Protein AF-A0AAN5I2U4-F1 (afdb_monomer)

Secondary structure (DSSP, 8-state):
-HHHHHHHHH-TT-TT-EESSSS-EE-HHHHHHTTTT--S---HHHHHHHHHHHHHHHIIIIIHHHHHH---HHHHHHHHHHHHT-HHHHTT-HHHHHHHHHHHHHHHHHHHH-

Radius of gyration: 18.44 Å; Cα contacts (8 Å, |Δi|>4): 74; chains: 1; bounding box: 43×21×56 Å

Mean predicted aligned error: 6.18 Å

InterPro domains:
  IPR000536 Nuclear hormone receptor, ligand-binding domain [PF00104] (28-113)

Solvent-accessible surface area (backbone atoms only — not comparable to full-atom values): 6637 Å² total; per-residue (Å²): 108,70,43,35,50,49,20,39,72,78,31,70,92,37,83,66,42,36,39,81,48,100,89,40,75,41,30,79,69,56,53,71,54,66,60,68,83,54,91,64,96,63,68,60,66,60,53,46,51,53,49,50,55,52,48,54,52,50,40,65,68,46,25,56,52,41,67,72,66,58,65,52,76,65,55,47,50,46,54,52,50,48,62,72,44,41,67,84,75,23,76,83,38,72,69,57,32,53,52,30,52,52,54,42,50,52,53,54,52,57,64,72,75,108

Structure (mmCIF, N/CA/C/O backbone):
data_AF-A0AAN5I2U4-F1
#
_entry.id   AF-A0AAN5I2U4-F1
#
loop_
_atom_site.group_PDB
_atom_site.id
_atom_site.type_symbol
_atom_site.label_atom_id
_atom_site.label_alt_id
_atom_site.label_comp_id
_atom_site.label_asym_id
_atom_site.label_entity_id
_atom_site.label_seq_id
_atom_site.pdbx_PDB_ins_code
_atom_site.Cartn_x
_atom_site.Cartn_y
_atom_site.Cartn_z
_atom_site.occupancy
_atom_site.B_iso_or_equiv
_atom_site.auth_seq_id
_atom_site.auth_comp_id
_atom_site.auth_asym_id
_atom_site.auth_atom_id
_atom_site.pdbx_PDB_model_num
ATOM 1 N N . MET A 1 1 ? 1.885 1.399 0.639 1.00 80.12 1 MET A N 1
ATOM 2 C CA . MET A 1 1 ? 1.478 1.133 -0.757 1.00 80.12 1 MET A CA 1
ATOM 3 C C . MET A 1 1 ? 0.929 -0.281 -0.875 1.00 80.12 1 MET A C 1
ATOM 5 O O . MET A 1 1 ? -0.266 -0.402 -1.086 1.00 80.12 1 MET A O 1
ATOM 9 N N . GLU A 1 2 ? 1.729 -1.321 -0.611 1.00 90.31 2 GLU A N 1
ATOM 10 C CA . GLU A 1 2 ? 1.266 -2.727 -0.586 1.00 90.31 2 GLU A CA 1
ATOM 11 C C . GLU A 1 2 ? 0.074 -2.977 0.347 1.00 90.31 2 GLU A C 1
ATOM 13 O O . GLU A 1 2 ? -0.924 -3.555 -0.078 1.00 90.31 2 GLU A O 1
ATOM 18 N N . SER A 1 3 ? 0.110 -2.447 1.570 1.00 89.62 3 SER A N 1
ATOM 19 C CA . SER A 1 3 ? -1.005 -2.605 2.504 1.00 89.62 3 SER A CA 1
ATOM 20 C C . SER A 1 3 ? -2.317 -2.029 1.973 1.00 89.62 3 SER A C 1
ATOM 22 O O . SER A 1 3 ? -3.375 -2.618 2.179 1.00 89.62 3 SER A O 1
ATOM 24 N N . ALA A 1 4 ? -2.262 -0.904 1.256 1.00 89.25 4 ALA A N 1
ATOM 25 C CA . ALA A 1 4 ? -3.433 -0.282 0.644 1.00 89.25 4 ALA A CA 1
ATOM 26 C C . ALA A 1 4 ? -3.948 -1.099 -0.550 1.00 89.25 4 ALA A C 1
ATOM 28 O O . ALA A 1 4 ? -5.155 -1.295 -0.644 1.00 89.25 4 ALA A O 1
ATOM 29 N N . TYR A 1 5 ? -3.051 -1.629 -1.392 1.00 92.31 5 TYR A N 1
ATOM 30 C CA . TYR A 1 5 ? -3.402 -2.534 -2.494 1.00 92.31 5 TYR A CA 1
ATOM 31 C C . TYR A 1 5 ? -4.133 -3.781 -1.982 1.00 92.31 5 TYR A C 1
ATOM 33 O O . TYR A 1 5 ? -5.237 -4.089 -2.420 1.00 92.31 5 TYR A O 1
ATOM 41 N N . ARG A 1 6 ? -3.582 -4.449 -0.963 1.00 92.81 6 ARG A N 1
ATOM 42 C CA . ARG A 1 6 ? -4.230 -5.616 -0.348 1.00 92.81 6 ARG A CA 1
ATOM 43 C C . ARG A 1 6 ? -5.537 -5.270 0.341 1.00 92.81 6 ARG A C 1
ATOM 45 O O . ARG A 1 6 ? -6.487 -6.033 0.244 1.00 92.81 6 ARG A O 1
ATOM 52 N N . SER A 1 7 ? -5.596 -4.150 1.056 1.00 92.25 7 SER A N 1
ATOM 53 C CA . SER A 1 7 ? -6.838 -3.745 1.725 1.00 92.25 7 SER A CA 1
ATOM 54 C C . SER A 1 7 ? -7.947 -3.501 0.708 1.00 92.25 7 SER A C 1
ATOM 56 O O . SER A 1 7 ? -9.081 -3.890 0.948 1.00 92.25 7 SER A O 1
ATOM 58 N N . GLU A 1 8 ? -7.612 -2.917 -0.441 1.00 92.50 8 GLU A N 1
ATOM 59 C CA . GLU A 1 8 ? -8.550 -2.763 -1.547 1.00 92.50 8 GLU A CA 1
ATOM 60 C C . GLU A 1 8 ? -8.973 -4.110 -2.142 1.00 92.50 8 GLU A C 1
ATOM 62 O O . GLU A 1 8 ? -10.156 -4.349 -2.344 1.00 92.50 8 GLU A O 1
ATOM 67 N N . HIS A 1 9 ? -8.025 -5.020 -2.355 1.00 91.94 9 HIS A N 1
ATOM 68 C CA . HIS A 1 9 ? -8.308 -6.327 -2.943 1.00 91.94 9 HIS A CA 1
ATOM 69 C C . HIS A 1 9 ? -9.168 -7.227 -2.036 1.00 91.94 9 HIS A C 1
ATOM 71 O O . HIS A 1 9 ? -10.096 -7.883 -2.503 1.00 91.94 9 HIS A O 1
ATOM 77 N N . TYR A 1 10 ? -8.867 -7.272 -0.734 1.00 93.38 10 TYR A N 1
ATOM 78 C CA . TYR A 1 10 ? -9.537 -8.166 0.220 1.00 93.38 10 TYR A CA 1
ATOM 79 C C . TYR A 1 10 ? -10.763 -7.540 0.899 1.00 93.38 10 TYR A C 1
ATOM 81 O O . TYR A 1 10 ? -11.642 -8.276 1.345 1.00 93.38 10 TYR A O 1
ATOM 89 N N . PHE A 1 11 ? -10.834 -6.208 0.993 1.00 92.31 11 PHE A N 1
ATOM 90 C CA . PHE A 1 11 ? -11.917 -5.486 1.671 1.00 92.31 11 PHE A CA 1
ATOM 91 C C . PHE A 1 11 ? -12.471 -4.326 0.817 1.00 92.31 11 PHE A C 1
ATOM 93 O O . PHE A 1 11 ? -12.569 -3.206 1.316 1.00 92.31 11 PHE A O 1
ATOM 100 N N . PRO A 1 12 ? -12.841 -4.527 -0.459 1.00 89.44 12 PRO A N 1
ATOM 101 C CA . PRO A 1 12 ? -13.200 -3.424 -1.363 1.00 89.44 12 PRO A CA 1
ATOM 102 C C . PRO A 1 12 ? -14.382 -2.573 -0.864 1.00 89.44 12 PRO A C 1
ATOM 104 O O . PRO A 1 12 ? -14.408 -1.362 -1.070 1.00 89.44 12 PRO A O 1
ATOM 107 N N . ASP A 1 13 ? -15.327 -3.187 -0.147 1.00 90.38 13 ASP A N 1
ATOM 108 C CA . ASP A 1 13 ? -16.538 -2.522 0.355 1.00 90.38 13 ASP A CA 1
ATOM 109 C C . ASP A 1 13 ? -16.402 -1.988 1.794 1.00 90.38 13 ASP A C 1
ATOM 111 O O . ASP A 1 13 ? -17.299 -1.311 2.298 1.00 90.38 13 ASP A O 1
ATOM 115 N N . ASP A 1 14 ? -15.283 -2.274 2.468 1.00 89.00 14 ASP A N 1
ATOM 116 C CA . ASP A 1 14 ? -15.022 -1.841 3.842 1.00 89.00 14 ASP A CA 1
ATOM 117 C C . ASP A 1 14 ? -13.720 -1.047 3.923 1.00 89.00 14 ASP A C 1
ATOM 119 O O . ASP A 1 14 ? -12.630 -1.560 4.205 1.00 89.00 14 ASP A O 1
ATOM 123 N N . LEU A 1 15 ? -13.854 0.262 3.714 1.00 81.38 15 LEU A N 1
ATOM 124 C CA . LEU A 1 15 ? -12.731 1.187 3.789 1.00 81.38 15 LEU A CA 1
ATOM 125 C C . LEU A 1 15 ? -12.167 1.352 5.211 1.00 81.38 15 LEU A C 1
ATOM 127 O O . LEU A 1 15 ? -11.057 1.866 5.352 1.00 81.38 15 LEU A O 1
ATOM 131 N N . GLY A 1 16 ? -12.908 0.947 6.248 1.00 85.19 16 GLY A N 1
ATOM 132 C CA . GLY A 1 16 ? -12.478 1.012 7.645 1.00 85.19 16 GLY A CA 1
ATOM 133 C C . GLY A 1 16 ? -11.536 -0.126 8.041 1.00 85.19 16 GLY A C 1
ATOM 134 O O . GLY A 1 16 ? -10.776 0.021 8.997 1.00 85.19 16 GLY A O 1
ATOM 135 N N . THR A 1 17 ? -11.538 -1.228 7.288 1.00 90.31 17 THR A N 1
ATOM 136 C CA . THR A 1 17 ? -10.653 -2.376 7.512 1.00 90.31 17 THR A CA 1
ATOM 137 C C . THR A 1 17 ? -9.427 -2.305 6.608 1.00 90.31 17 THR A C 1
ATOM 139 O O . THR A 1 17 ? -9.548 -2.158 5.392 1.00 90.31 17 THR A O 1
ATOM 142 N N . TYR A 1 18 ? -8.228 -2.411 7.182 1.00 88.94 18 TYR A N 1
ATOM 143 C CA . TYR A 1 18 ? -6.977 -2.352 6.426 1.00 88.94 18 TYR A CA 1
ATOM 144 C C . TYR A 1 18 ? -5.864 -3.207 7.037 1.00 88.94 18 TYR A C 1
ATOM 146 O O . TYR A 1 18 ? -5.867 -3.541 8.222 1.00 88.94 18 TYR A O 1
ATOM 154 N N . PHE A 1 19 ? -4.866 -3.540 6.221 1.00 91.06 19 PHE A N 1
ATOM 155 C CA . PHE A 1 19 ? -3.645 -4.202 6.674 1.00 91.06 19 PHE A CA 1
ATOM 156 C C . PHE A 1 19 ? -2.703 -3.187 7.337 1.00 91.06 19 PHE A C 1
ATOM 158 O O . PHE A 1 19 ? -2.152 -2.307 6.678 1.00 91.06 19 PHE A O 1
ATOM 165 N N . ALA A 1 20 ? -2.495 -3.305 8.649 1.00 85.81 20 ALA A N 1
ATOM 166 C CA . ALA A 1 20 ? -1.482 -2.529 9.371 1.00 85.81 20 ALA A CA 1
ATOM 167 C C . ALA A 1 20 ? -0.076 -3.135 9.222 1.00 85.81 20 ALA A C 1
ATOM 169 O O . ALA A 1 20 ? 0.926 -2.432 9.332 1.00 85.81 20 ALA A O 1
ATOM 170 N N . SER A 1 21 ? -0.003 -4.442 8.964 1.00 86.50 21 SER A N 1
ATOM 171 C CA . SER A 1 21 ? 1.227 -5.174 8.664 1.00 86.50 21 SER A CA 1
ATOM 172 C C . SER A 1 21 ? 0.922 -6.326 7.701 1.00 86.50 21 SER A C 1
ATOM 174 O O . SER A 1 21 ? -0.226 -6.518 7.296 1.00 86.50 21 SER A O 1
ATOM 176 N N . TYR A 1 22 ? 1.930 -7.138 7.373 1.00 86.06 22 TYR A N 1
ATOM 177 C CA . TYR A 1 22 ? 1.746 -8.294 6.499 1.00 86.06 22 TYR A CA 1
ATOM 178 C C . TYR A 1 22 ? 0.690 -9.290 7.016 1.00 86.06 22 TYR A C 1
ATOM 180 O O . TYR A 1 22 ? -0.083 -9.821 6.217 1.00 86.06 22 TYR A O 1
ATOM 188 N N . THR A 1 23 ? 0.626 -9.515 8.332 1.00 91.62 23 THR A N 1
ATOM 189 C CA . THR A 1 23 ? -0.290 -10.482 8.970 1.00 91.62 23 THR A CA 1
ATOM 190 C C . THR A 1 23 ? -1.324 -9.832 9.884 1.00 91.62 23 THR A C 1
ATOM 192 O O . THR A 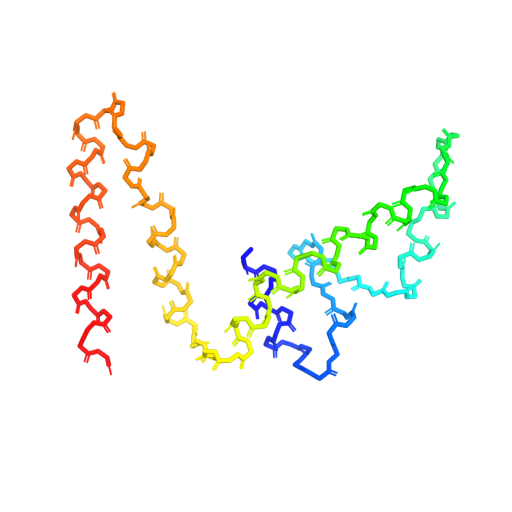1 23 ? -2.108 -10.536 10.516 1.00 91.62 23 THR A O 1
ATOM 195 N N . THR A 1 24 ? -1.319 -8.505 10.011 1.00 90.12 24 THR A N 1
ATOM 196 C CA . THR A 1 24 ? -2.174 -7.789 10.963 1.00 90.12 24 THR A CA 1
ATOM 197 C C . THR A 1 24 ? -3.193 -6.946 10.219 1.00 90.12 24 THR A C 1
ATOM 199 O O . THR A 1 24 ? -2.829 -6.026 9.486 1.00 90.12 24 THR A O 1
ATOM 202 N N . ILE A 1 25 ? -4.468 -7.237 10.465 1.00 91.44 25 ILE A N 1
ATOM 203 C CA . ILE A 1 25 ? -5.609 -6.451 10.000 1.00 91.44 25 ILE A CA 1
ATOM 204 C C . ILE A 1 25 ? -6.109 -5.603 11.166 1.00 91.44 25 ILE A C 1
ATOM 206 O O . ILE A 1 25 ? -6.135 -6.063 12.308 1.00 91.44 25 ILE A O 1
ATOM 210 N N . VAL A 1 26 ? -6.479 -4.361 10.876 1.00 89.44 26 VAL A N 1
ATOM 211 C CA . VAL A 1 26 ? -7.009 -3.413 11.851 1.00 89.44 26 VAL A CA 1
ATOM 212 C C . VAL A 1 26 ? -8.272 -2.772 11.292 1.00 89.44 26 VAL A C 1
ATOM 214 O O . VAL A 1 26 ? -8.345 -2.455 10.107 1.00 89.44 26 VAL A O 1
ATOM 217 N N . ASN A 1 27 ? -9.250 -2.568 12.168 1.00 89.62 27 ASN A N 1
ATOM 218 C CA . ASN A 1 27 ? -10.430 -1.750 11.938 1.00 89.62 27 ASN A CA 1
ATOM 219 C C . ASN A 1 27 ? -10.761 -0.925 13.194 1.00 89.62 27 ASN A C 1
ATOM 221 O O . ASN A 1 27 ? -10.074 -1.008 14.217 1.00 89.62 27 ASN A O 1
ATOM 225 N N . ASP A 1 28 ? -11.826 -0.129 13.129 1.00 85.62 28 ASP A N 1
ATOM 226 C CA . ASP A 1 28 ? -12.258 0.740 14.230 1.00 85.62 28 ASP A CA 1
ATOM 227 C C . ASP A 1 28 ? -12.556 0.001 15.544 1.00 85.62 28 ASP A C 1
ATOM 229 O O . ASP A 1 28 ? -12.434 0.586 16.625 1.00 85.62 28 ASP A O 1
ATOM 233 N N . GLU A 1 29 ? -12.960 -1.268 15.473 1.00 87.00 29 GLU A N 1
ATOM 234 C CA . GLU A 1 29 ? -13.236 -2.093 16.645 1.00 87.00 29 GLU A CA 1
ATOM 235 C C . GLU A 1 29 ? -11.938 -2.622 17.259 1.00 87.00 29 GLU A C 1
ATOM 237 O O . GLU A 1 29 ? -11.660 -2.357 18.431 1.00 87.00 29 GLU A O 1
ATOM 242 N N . SER A 1 30 ? -11.092 -3.277 16.459 1.00 89.12 30 SER A N 1
ATOM 243 C CA . SER A 1 30 ? -9.828 -3.852 16.928 1.00 89.12 30 SER A CA 1
ATOM 244 C C . SER A 1 30 ? -8.862 -2.784 17.445 1.00 89.12 30 SER A C 1
ATOM 246 O O . SER A 1 30 ? -8.062 -3.044 18.342 1.00 89.12 30 SER A O 1
ATOM 248 N N . MET A 1 31 ? -8.936 -1.562 16.907 1.00 86.44 31 MET A N 1
ATOM 249 C CA . MET A 1 31 ? -8.0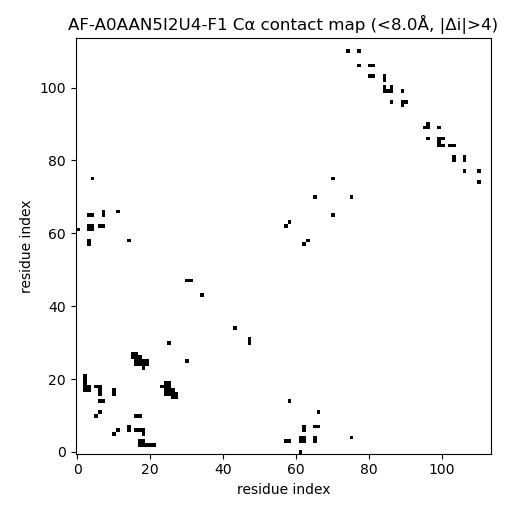90 -0.443 17.321 1.00 86.44 31 MET A CA 1
ATOM 250 C C . MET A 1 31 ? -8.401 0.034 18.744 1.00 86.44 31 MET A C 1
ATOM 252 O O . MET A 1 31 ? -7.487 0.434 19.462 1.00 86.44 31 MET A O 1
ATOM 256 N N . LYS A 1 32 ? -9.663 -0.065 19.190 1.00 83.19 32 LYS A N 1
ATOM 257 C CA . LYS A 1 32 ? -10.050 0.278 20.571 1.00 83.19 32 LYS A CA 1
ATOM 258 C C . LYS A 1 32 ? -9.430 -0.675 21.586 1.00 83.19 32 LYS A C 1
ATOM 260 O O . LYS A 1 32 ? -9.069 -0.244 22.674 1.00 83.19 32 LYS A O 1
ATOM 265 N N . SER A 1 33 ? -9.303 -1.954 21.234 1.00 87.00 33 SER A N 1
ATOM 266 C CA . SER A 1 33 ? -8.729 -2.971 22.116 1.00 87.00 33 SER A CA 1
ATOM 267 C C . SER A 1 33 ? -7.218 -3.147 21.965 1.00 87.00 33 SER A C 1
ATOM 269 O O . SER A 1 33 ? -6.604 -3.767 22.828 1.00 87.00 33 SER A O 1
ATOM 271 N N . PHE A 1 34 ? -6.604 -2.601 20.909 1.00 84.12 34 PHE A N 1
ATOM 272 C CA . PHE A 1 34 ? -5.193 -2.826 20.562 1.00 84.12 34 PHE A CA 1
ATOM 273 C C . PHE A 1 34 ? -4.212 -2.509 21.703 1.00 84.12 34 PHE A C 1
ATOM 275 O O . PHE A 1 34 ? -3.198 -3.182 21.857 1.00 84.12 34 PHE A O 1
ATOM 282 N N . LEU A 1 35 ? -4.524 -1.504 22.526 1.00 86.31 35 LEU A N 1
ATOM 283 C CA . LEU A 1 35 ? -3.678 -1.066 23.642 1.00 86.31 35 LEU A CA 1
ATOM 284 C C . LEU A 1 35 ? -4.165 -1.557 25.012 1.00 86.31 35 LEU A C 1
ATOM 286 O O . LEU A 1 35 ? -3.656 -1.0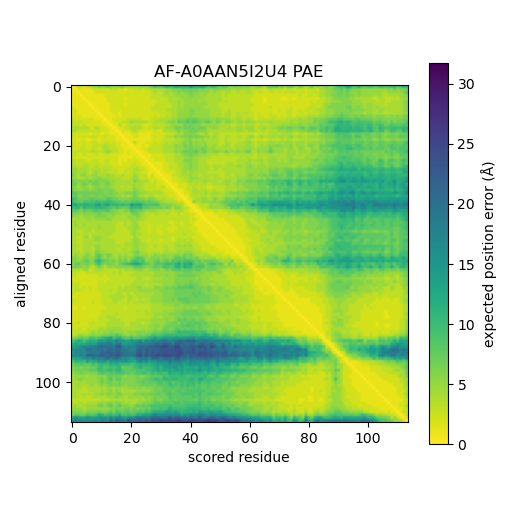96 26.038 1.00 86.31 35 LEU A O 1
ATOM 290 N N . ASN A 1 36 ? -5.151 -2.457 25.074 1.00 88.25 36 ASN A N 1
ATOM 291 C CA . ASN A 1 36 ? -5.685 -2.941 26.350 1.00 88.25 36 ASN A CA 1
ATOM 292 C C . ASN A 1 36 ? -4.599 -3.614 27.189 1.00 88.25 36 ASN A C 1
ATOM 294 O O . ASN A 1 36 ? -4.429 -3.239 28.348 1.00 88.25 36 ASN A O 1
ATOM 298 N N . ASP A 1 37 ? -3.796 -4.465 26.555 1.00 88.56 37 ASP A N 1
ATOM 299 C CA . ASP A 1 37 ? -2.744 -5.254 27.204 1.00 88.56 37 ASP A CA 1
ATOM 300 C C . ASP A 1 37 ? -1.384 -4.533 27.248 1.00 88.56 37 ASP A C 1
ATOM 302 O O . ASP A 1 37 ? -0.361 -5.137 27.564 1.00 88.56 37 ASP A O 1
ATOM 306 N N . CYS A 1 38 ? -1.344 -3.233 26.921 1.00 87.12 38 CYS A N 1
ATOM 307 C CA . CYS A 1 38 ? -0.116 -2.445 26.997 1.00 87.12 38 CYS A CA 1
ATOM 308 C C . CYS A 1 38 ? 0.334 -2.311 28.467 1.00 87.12 38 CYS A C 1
ATOM 310 O O . CYS A 1 38 ? -0.413 -1.735 29.265 1.00 87.12 38 CYS A O 1
ATOM 312 N N . PRO A 1 39 ? 1.539 -2.795 28.837 1.00 89.00 39 PRO A N 1
ATOM 313 C CA . PRO A 1 39 ? 2.013 -2.785 30.222 1.00 89.00 39 PRO A CA 1
ATOM 314 C C . PRO A 1 39 ? 2.565 -1.421 30.663 1.00 89.00 39 PRO A C 1
ATOM 316 O O . PRO A 1 39 ? 2.926 -1.250 31.825 1.00 89.00 39 PRO A O 1
ATOM 319 N N . PHE A 1 40 ? 2.673 -0.462 29.742 1.00 88.88 40 PHE A N 1
ATOM 320 C CA . PHE A 1 40 ? 3.219 0.865 30.001 1.00 88.88 40 PHE A CA 1
ATOM 321 C C . PHE A 1 40 ? 2.102 1.858 30.326 1.00 88.88 40 PHE A C 1
ATOM 323 O O . PHE A 1 40 ? 1.042 1.844 29.694 1.00 88.88 40 PHE A O 1
ATOM 330 N N . GLU A 1 41 ? 2.354 2.771 31.268 1.00 85.88 41 GLU A N 1
ATOM 331 C CA . GLU A 1 41 ? 1.508 3.954 31.414 1.00 85.88 41 GLU A CA 1
ATOM 332 C C . GLU A 1 41 ? 1.636 4.800 30.147 1.00 85.88 41 GLU A C 1
ATOM 334 O O . GLU A 1 41 ? 2.694 5.325 29.806 1.00 85.88 41 GLU A O 1
ATOM 339 N N . THR A 1 42 ? 0.556 4.864 29.381 1.00 85.31 42 THR A N 1
ATOM 340 C CA . THR A 1 42 ? 0.486 5.592 28.117 1.00 85.31 42 THR A CA 1
ATOM 341 C C . THR A 1 42 ? -0.901 6.191 27.996 1.00 85.31 42 THR A C 1
ATOM 343 O O . THR A 1 42 ? -1.892 5.580 28.406 1.00 85.31 42 THR A O 1
ATOM 346 N N . ASN A 1 43 ? -0.989 7.377 27.402 1.00 88.69 43 ASN A N 1
ATOM 347 C CA . ASN A 1 43 ? -2.263 7.982 27.054 1.00 88.69 43 ASN A CA 1
ATOM 348 C C . ASN A 1 43 ? -2.909 7.214 25.886 1.00 88.69 43 ASN A C 1
ATOM 350 O O . ASN A 1 43 ? -2.738 7.557 24.718 1.00 88.69 43 ASN A O 1
ATOM 354 N N . LYS A 1 44 ? -3.627 6.130 26.202 1.00 87.81 44 LYS A N 1
ATOM 355 C CA . LYS A 1 44 ? -4.226 5.230 25.201 1.00 87.81 44 LYS A CA 1
ATOM 356 C C . LYS A 1 44 ? -5.162 5.973 24.245 1.00 87.81 44 LYS A C 1
ATOM 358 O O . LYS A 1 44 ? -5.184 5.657 23.060 1.00 87.81 44 LYS A O 1
ATOM 363 N N . GLN A 1 45 ? -5.896 6.965 24.748 1.00 88.00 45 GLN A N 1
ATOM 364 C CA . GLN A 1 45 ? -6.843 7.741 23.951 1.00 88.00 45 GLN A CA 1
ATOM 365 C C . GLN A 1 45 ? -6.131 8.547 22.861 1.00 88.00 45 GLN A C 1
ATOM 367 O O . GLN A 1 45 ? -6.499 8.456 21.694 1.00 88.00 45 GLN A O 1
ATOM 372 N N . GLU A 1 46 ? -5.071 9.264 23.228 1.00 91.00 46 GLU A N 1
ATOM 373 C CA . GLU A 1 46 ? -4.265 10.048 22.287 1.00 91.00 46 GLU A CA 1
ATOM 374 C C . GLU A 1 46 ? -3.622 9.163 21.211 1.00 91.00 46 GLU A C 1
ATOM 376 O O . GLU A 1 46 ? -3.647 9.500 20.028 1.00 91.00 46 GLU A O 1
ATOM 381 N N . VAL A 1 47 ? -3.112 7.986 21.592 1.00 88.88 47 VAL A N 1
ATOM 382 C CA . VAL A 1 47 ? -2.539 7.039 20.624 1.00 88.88 47 VAL A CA 1
ATOM 383 C C . VAL A 1 47 ? -3.608 6.509 19.665 1.00 88.88 47 VAL A C 1
ATOM 385 O O . VAL A 1 47 ? -3.361 6.436 18.462 1.00 88.88 47 VAL A O 1
ATOM 388 N N . ILE A 1 48 ? -4.800 6.166 20.161 1.00 88.62 48 ILE A N 1
ATOM 389 C CA . ILE A 1 48 ? -5.918 5.718 19.316 1.00 88.62 48 ILE A CA 1
ATOM 390 C C . ILE A 1 48 ? -6.337 6.826 18.342 1.00 88.62 48 ILE A C 1
ATOM 392 O O . ILE A 1 48 ? -6.568 6.552 17.166 1.00 88.62 48 ILE A O 1
ATOM 396 N N . GLU A 1 49 ? -6.414 8.076 18.794 1.00 90.44 49 GLU A N 1
ATOM 397 C CA . GLU A 1 49 ? -6.749 9.216 17.934 1.00 90.44 49 GLU A CA 1
ATOM 398 C C . GLU A 1 49 ? -5.689 9.450 16.852 1.00 90.44 49 GLU A C 1
ATOM 400 O O . GLU A 1 49 ? -6.033 9.620 15.679 1.00 90.44 49 GLU A O 1
ATOM 405 N N . ALA A 1 50 ? -4.405 9.370 17.208 1.00 89.88 50 ALA A N 1
ATOM 406 C CA . ALA A 1 50 ? -3.306 9.469 16.252 1.00 89.88 50 ALA A CA 1
ATOM 407 C C . ALA A 1 50 ? -3.329 8.327 15.220 1.00 89.88 50 ALA A C 1
ATOM 409 O O . ALA A 1 50 ? -3.140 8.563 14.023 1.00 89.88 50 ALA A O 1
ATOM 410 N N . LEU A 1 51 ? -3.609 7.095 15.660 1.00 86.81 51 LEU A N 1
ATOM 411 C CA . LEU A 1 51 ? -3.753 5.936 14.778 1.00 86.81 51 LEU A CA 1
ATOM 412 C C . LEU A 1 51 ? -4.903 6.127 13.785 1.00 86.81 51 LEU A C 1
ATOM 414 O O . LEU A 1 51 ? -4.706 5.908 12.590 1.00 86.81 51 LEU A O 1
ATOM 418 N N . LYS A 1 52 ? -6.065 6.604 14.249 1.00 86.62 52 LYS A N 1
ATOM 419 C CA . LYS A 1 52 ? -7.218 6.903 13.386 1.00 86.62 52 LYS A CA 1
ATOM 420 C C . LYS A 1 52 ? -6.906 7.978 12.354 1.00 86.62 52 LYS A C 1
ATOM 422 O O . LYS A 1 52 ? -7.185 7.791 11.173 1.00 86.62 52 LYS A O 1
ATOM 427 N N . ALA A 1 53 ? -6.282 9.077 12.775 1.00 88.62 53 ALA A N 1
ATOM 428 C CA . ALA A 1 53 ? -5.890 10.149 11.866 1.00 88.62 53 ALA A CA 1
ATOM 429 C C . ALA A 1 53 ? -4.919 9.648 10.780 1.00 88.62 53 ALA A C 1
ATOM 431 O O . ALA A 1 53 ? -5.057 9.989 9.602 1.00 88.62 53 ALA A O 1
ATOM 432 N N . ASN A 1 54 ? -3.964 8.791 11.152 1.00 85.38 54 ASN A N 1
ATOM 433 C CA . ASN A 1 54 ? -3.028 8.191 10.205 1.00 85.38 54 ASN A CA 1
ATOM 434 C C . ASN A 1 54 ? -3.701 7.179 9.258 1.00 85.38 54 ASN A C 1
ATOM 436 O O . ASN A 1 54 ? -3.373 7.132 8.067 1.00 85.38 54 ASN A O 1
ATOM 440 N N . ALA A 1 55 ? -4.648 6.388 9.768 1.00 82.62 55 ALA A N 1
ATOM 441 C CA . ALA A 1 55 ? -5.423 5.439 8.976 1.00 82.62 55 ALA A CA 1
ATOM 442 C C . ALA A 1 55 ? -6.249 6.163 7.904 1.00 82.62 55 ALA A C 1
ATOM 444 O O . ALA A 1 55 ? -6.135 5.840 6.720 1.00 82.62 55 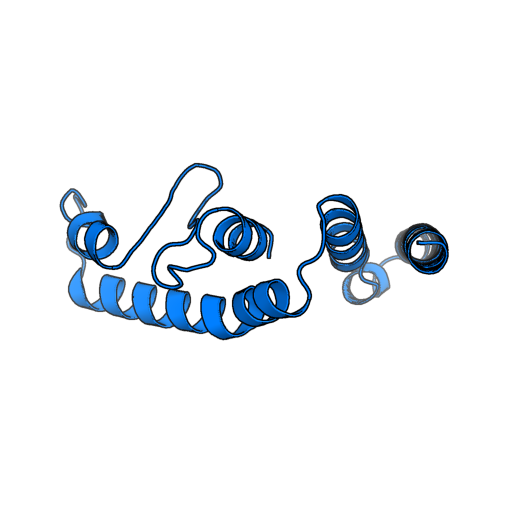ALA A O 1
ATOM 445 N N . GLU A 1 56 ? -6.986 7.209 8.290 1.00 84.81 56 GLU A N 1
ATOM 446 C CA . GLU A 1 56 ? -7.796 8.004 7.360 1.00 84.81 56 GLU A CA 1
ATOM 447 C C . GLU A 1 56 ? -6.944 8.696 6.291 1.00 84.81 56 GLU A C 1
ATOM 449 O O . GLU A 1 56 ? -7.294 8.654 5.110 1.00 84.81 56 GLU A O 1
ATOM 454 N N . ARG A 1 57 ? -5.776 9.242 6.656 1.00 83.00 57 ARG A N 1
ATOM 455 C CA . ARG A 1 57 ? -4.828 9.809 5.682 1.00 83.00 57 ARG A CA 1
ATOM 456 C C . ARG A 1 57 ? -4.318 8.761 4.689 1.00 83.00 57 ARG A C 1
ATOM 458 O O . ARG A 1 57 ? -4.188 9.036 3.498 1.00 83.00 57 ARG A O 1
ATOM 465 N N . THR A 1 58 ? -3.998 7.560 5.167 1.00 75.56 58 THR A N 1
ATOM 466 C CA . THR A 1 58 ? -3.487 6.474 4.315 1.00 75.56 58 THR A CA 1
ATOM 467 C C . THR A 1 58 ? -4.556 5.979 3.342 1.00 75.56 58 THR A C 1
ATOM 469 O O . THR A 1 58 ? -4.258 5.728 2.170 1.00 75.56 58 THR A O 1
ATOM 472 N N . LYS A 1 59 ? -5.800 5.886 3.822 1.00 77.44 59 LYS A N 1
ATOM 473 C CA . LYS A 1 59 ? -6.990 5.542 3.041 1.00 77.44 59 LYS A CA 1
ATOM 474 C C . LYS A 1 59 ? -7.223 6.534 1.901 1.00 77.44 59 LYS A C 1
ATOM 476 O O . LYS A 1 59 ? -7.264 6.101 0.752 1.00 77.44 59 LYS A O 1
ATOM 481 N N . THR A 1 60 ? -7.275 7.836 2.193 1.00 75.56 60 THR A N 1
ATOM 482 C CA . THR A 1 60 ? -7.491 8.875 1.164 1.00 75.56 60 THR A CA 1
ATOM 483 C C . THR A 1 60 ? -6.355 8.939 0.146 1.00 75.56 60 THR A C 1
ATOM 485 O O . THR A 1 60 ? -6.599 9.124 -1.039 1.00 75.56 60 THR A O 1
ATOM 488 N N . MET A 1 61 ? -5.100 8.761 0.569 1.00 77.44 61 MET A N 1
ATOM 489 C CA . MET A 1 61 ? -3.969 8.901 -0.355 1.00 77.44 61 MET A CA 1
ATOM 490 C C . MET A 1 61 ? -3.817 7.746 -1.348 1.00 77.44 61 MET A C 1
ATOM 492 O O . MET A 1 61 ? -3.513 7.992 -2.510 1.00 77.44 61 MET A O 1
ATOM 496 N N . HIS A 1 62 ? -3.937 6.493 -0.901 1.00 79.50 62 HIS A N 1
ATOM 497 C CA . HIS A 1 62 ? -3.530 5.343 -1.722 1.00 79.50 62 HIS A CA 1
ATOM 498 C C . HIS A 1 62 ? -4.683 4.417 -2.084 1.00 79.50 62 HIS A C 1
ATOM 500 O O . HIS A 1 62 ? -4.714 3.885 -3.191 1.00 79.50 62 HIS A O 1
ATOM 506 N N . ARG A 1 63 ? -5.622 4.197 -1.161 1.00 83.38 63 ARG A N 1
ATOM 507 C CA . ARG A 1 63 ? -6.666 3.190 -1.357 1.00 83.38 63 ARG A CA 1
ATOM 508 C C . ARG A 1 63 ? -7.689 3.637 -2.389 1.00 83.38 63 ARG A C 1
ATOM 510 O O . ARG A 1 63 ? -8.019 2.864 -3.273 1.00 83.38 63 ARG A O 1
ATOM 517 N N . GLU A 1 64 ? -8.088 4.907 -2.361 1.00 84.44 64 GLU A N 1
ATOM 518 C CA . GLU A 1 64 ? -8.964 5.477 -3.394 1.00 84.44 64 GLU A CA 1
ATOM 519 C C . GLU A 1 64 ? -8.352 5.387 -4.801 1.00 84.44 64 GLU A C 1
ATOM 521 O O . GLU A 1 64 ? -9.067 5.157 -5.777 1.00 84.44 64 GLU A O 1
ATOM 526 N N . LEU A 1 65 ? -7.026 5.530 -4.922 1.00 87.94 65 LEU A N 1
ATOM 527 C CA . LEU A 1 65 ? -6.333 5.362 -6.200 1.00 87.94 65 LEU A CA 1
ATOM 528 C C . LEU A 1 65 ? -6.386 3.909 -6.674 1.00 87.94 65 LEU A C 1
ATOM 530 O O . LEU A 1 65 ? -6.722 3.676 -7.832 1.00 87.94 65 LEU A O 1
ATOM 534 N N . PHE A 1 66 ? -6.122 2.939 -5.796 1.00 90.75 66 PHE A N 1
ATOM 535 C CA . PHE A 1 66 ? -6.231 1.520 -6.147 1.00 90.75 66 PHE A CA 1
ATOM 536 C C . PHE A 1 66 ? -7.668 1.094 -6.446 1.00 90.75 66 PHE A C 1
ATOM 538 O O . PHE A 1 66 ? -7.880 0.352 -7.397 1.00 90.75 66 PHE A O 1
ATOM 545 N N . HIS A 1 67 ? -8.656 1.630 -5.731 1.00 88.06 67 HIS A N 1
ATOM 546 C CA . HIS A 1 67 ? -10.070 1.383 -6.011 1.00 88.06 67 HIS A CA 1
ATOM 547 C C . HIS A 1 67 ? -10.474 1.860 -7.412 1.00 88.06 67 HIS A C 1
ATOM 549 O O . HIS A 1 67 ? -11.266 1.220 -8.104 1.00 88.06 67 HIS A O 1
ATOM 555 N N . ARG A 1 68 ? -9.927 3.005 -7.841 1.00 88.69 68 ARG A N 1
ATOM 556 C CA . ARG A 1 68 ? -10.211 3.602 -9.151 1.00 88.69 68 ARG A CA 1
ATOM 557 C C . ARG A 1 68 ? -9.454 2.932 -10.291 1.00 88.69 68 ARG A C 1
ATOM 559 O O . ARG A 1 68 ? -10.049 2.705 -11.338 1.00 88.69 68 ARG A O 1
ATOM 566 N N . LEU A 1 69 ? -8.156 2.695 -10.109 1.00 90.56 69 LEU A N 1
ATOM 567 C CA . LEU A 1 69 ? -7.277 2.153 -11.148 1.00 90.56 69 LEU A CA 1
ATOM 568 C C . LEU A 1 69 ? -7.412 0.638 -11.280 1.00 90.56 69 LEU A C 1
ATOM 570 O O . LEU A 1 69 ? -7.232 0.126 -12.374 1.00 90.56 69 LEU A O 1
ATOM 574 N N . LYS A 1 70 ? -7.756 -0.049 -10.183 1.00 90.56 70 LYS A N 1
ATOM 575 C CA . LYS A 1 70 ? -7.891 -1.507 -10.088 1.00 90.56 70 LYS A CA 1
ATOM 576 C C . LYS A 1 70 ? -6.736 -2.254 -10.764 1.00 90.56 70 LYS A C 1
ATOM 578 O O . LYS A 1 70 ? -7.016 -3.100 -11.610 1.00 90.56 70 LYS A O 1
ATOM 583 N N . PRO A 1 71 ? -5.473 -1.936 -10.413 1.00 93.06 71 PRO A N 1
ATOM 584 C CA . PRO A 1 71 ? -4.358 -2.637 -11.017 1.00 93.06 71 PRO A CA 1
ATOM 585 C C . PRO A 1 71 ? -4.443 -4.125 -10.682 1.00 93.06 71 PRO A C 1
ATOM 587 O O . PRO A 1 71 ? -4.850 -4.482 -9.571 1.00 93.06 71 PRO A O 1
ATOM 590 N N . ASP A 1 72 ? -4.049 -4.974 -11.618 1.00 92.94 72 ASP A N 1
ATOM 591 C CA . ASP A 1 72 ? -3.812 -6.383 -11.336 1.00 92.94 72 ASP A CA 1
ATOM 592 C C . ASP A 1 72 ? -2.470 -6.602 -10.604 1.00 92.94 72 ASP A C 1
ATOM 594 O O . ASP A 1 72 ? -1.729 -5.662 -10.291 1.00 92.94 72 ASP A O 1
ATOM 598 N N . ASP A 1 73 ? -2.150 -7.861 -10.294 1.00 93.25 73 ASP A N 1
ATOM 599 C CA . ASP A 1 73 ? -0.926 -8.203 -9.567 1.00 93.25 73 ASP A CA 1
ATOM 600 C C . ASP A 1 73 ? 0.350 -7.838 -10.346 1.00 93.25 73 ASP A C 1
ATOM 602 O O . ASP A 1 73 ? 1.365 -7.489 -9.734 1.00 93.25 73 ASP A O 1
ATOM 606 N N . VAL A 1 74 ? 0.318 -7.894 -11.681 1.00 93.81 74 VAL A N 1
ATOM 607 C CA . VAL A 1 74 ? 1.461 -7.577 -12.549 1.00 93.81 74 VAL A CA 1
ATOM 608 C C . VAL A 1 74 ? 1.664 -6.066 -12.598 1.00 93.81 74 VAL A C 1
ATOM 610 O O . VAL A 1 74 ? 2.775 -5.587 -12.357 1.00 93.81 74 VAL A O 1
ATOM 613 N N . GLU A 1 75 ? 0.593 -5.308 -12.815 1.00 93.69 75 GLU A N 1
ATOM 614 C CA . GLU A 1 75 ? 0.596 -3.846 -12.802 1.00 93.69 75 GLU A CA 1
ATOM 615 C C . GLU A 1 75 ? 1.025 -3.307 -11.430 1.00 93.69 75 GLU A C 1
ATOM 617 O O . GLU A 1 75 ? 1.857 -2.400 -11.338 1.00 93.69 75 GLU A O 1
ATOM 622 N N . PHE A 1 76 ? 0.533 -3.900 -10.338 1.00 94.19 76 PHE A N 1
ATOM 623 C CA . PHE A 1 76 ? 0.960 -3.541 -8.988 1.00 94.19 76 PHE A CA 1
ATOM 624 C C . PHE A 1 76 ? 2.456 -3.821 -8.761 1.00 94.19 76 PHE A C 1
ATOM 626 O O . PHE A 1 76 ? 3.168 -2.972 -8.208 1.00 94.19 76 PHE A O 1
ATOM 633 N N . CYS A 1 77 ? 2.965 -4.971 -9.218 1.00 93.75 77 CYS A N 1
ATOM 634 C CA . CYS A 1 77 ? 4.395 -5.283 -9.161 1.00 93.75 77 CYS A CA 1
ATOM 635 C C . CYS A 1 77 ? 5.236 -4.277 -9.960 1.00 93.75 77 CYS A C 1
ATOM 637 O O . CYS A 1 77 ? 6.282 -3.832 -9.477 1.00 93.75 77 CYS A O 1
ATOM 639 N N . ALA A 1 78 ? 4.771 -3.869 -11.142 1.00 94.31 78 ALA A N 1
ATOM 640 C CA . ALA A 1 78 ? 5.444 -2.871 -11.963 1.00 94.31 78 ALA A CA 1
ATOM 641 C C . ALA A 1 78 ? 5.505 -1.502 -11.258 1.00 94.31 78 ALA A C 1
ATOM 643 O O . ALA A 1 78 ? 6.579 -0.897 -11.167 1.00 94.31 78 ALA A O 1
ATOM 644 N N . LEU A 1 79 ? 4.399 -1.054 -10.649 1.00 92.69 79 LEU A N 1
ATOM 645 C CA . LEU A 1 79 ? 4.355 0.172 -9.840 1.00 92.69 79 LEU A CA 1
ATOM 646 C C . LEU A 1 79 ? 5.323 0.119 -8.647 1.00 92.69 79 LEU A C 1
ATOM 648 O O . LEU A 1 79 ? 6.026 1.096 -8.376 1.00 92.69 79 LEU A O 1
ATOM 652 N N . MET A 1 80 ? 5.400 -1.018 -7.945 1.00 92.75 80 MET A N 1
ATOM 653 C CA . MET A 1 80 ? 6.380 -1.232 -6.872 1.00 92.75 80 MET A CA 1
ATOM 654 C C . MET A 1 80 ? 7.819 -1.138 -7.397 1.00 92.75 80 MET A C 1
ATOM 656 O O . MET A 1 80 ? 8.648 -0.460 -6.787 1.00 92.75 80 MET A O 1
ATOM 660 N N . GLY A 1 81 ? 8.115 -1.765 -8.539 1.00 92.44 81 GLY A N 1
ATOM 661 C CA . GLY A 1 81 ? 9.425 -1.693 -9.186 1.00 92.44 81 GLY A CA 1
ATOM 662 C C . GLY A 1 81 ? 9.827 -0.256 -9.528 1.00 92.44 81 GLY A C 1
ATOM 663 O O . GLY A 1 81 ? 10.928 0.175 -9.184 1.00 92.44 81 GLY A O 1
ATOM 664 N N . LEU A 1 82 ? 8.913 0.525 -10.109 1.00 91.94 82 LEU A N 1
ATOM 665 C CA . LEU A 1 82 ? 9.141 1.939 -10.421 1.00 91.94 82 LEU A CA 1
ATOM 666 C C . LEU A 1 82 ? 9.321 2.815 -9.175 1.00 91.94 82 LEU A C 1
ATOM 668 O O . LEU A 1 82 ? 10.057 3.804 -9.232 1.00 91.94 82 LEU A O 1
ATOM 672 N N . ALA A 1 83 ? 8.663 2.482 -8.062 1.00 89.94 83 ALA A N 1
ATOM 673 C CA . ALA A 1 83 ? 8.819 3.200 -6.800 1.00 89.94 83 ALA A CA 1
ATOM 674 C C . ALA A 1 83 ? 10.182 2.925 -6.140 1.00 89.94 83 ALA A C 1
ATOM 676 O O . ALA A 1 83 ? 10.807 3.854 -5.616 1.00 89.94 83 ALA A O 1
ATOM 677 N N . PHE A 1 84 ? 10.652 1.672 -6.183 1.00 88.06 84 PHE A N 1
ATOM 678 C CA . PHE A 1 84 ? 11.955 1.280 -5.640 1.00 88.06 84 PHE A CA 1
ATOM 679 C C . PHE A 1 84 ? 13.115 1.825 -6.465 1.00 88.06 84 PHE A C 1
ATOM 681 O O . PHE A 1 84 ? 14.029 2.434 -5.911 1.00 88.06 84 PHE A O 1
ATOM 688 N N . TRP A 1 85 ? 13.052 1.676 -7.786 1.00 88.31 85 TRP A N 1
ATOM 689 C CA . TRP A 1 85 ? 14.044 2.224 -8.707 1.00 88.31 85 TRP A CA 1
ATOM 690 C C . TRP A 1 85 ? 13.722 3.678 -9.035 1.00 88.31 85 TRP A C 1
ATOM 692 O O . TRP A 1 85 ? 13.612 4.044 -10.198 1.00 88.31 85 TRP A O 1
ATOM 702 N N . ASN A 1 86 ? 13.492 4.529 -8.034 1.00 81.94 86 ASN A N 1
ATOM 703 C CA . ASN A 1 86 ? 13.352 5.960 -8.293 1.00 81.94 86 ASN A CA 1
ATOM 704 C C . ASN A 1 86 ? 14.734 6.616 -8.446 1.00 81.94 86 ASN A C 1
ATOM 706 O O . ASN A 1 86 ? 15.720 6.227 -7.823 1.00 81.94 86 ASN A O 1
ATOM 710 N N . ASN A 1 87 ? 14.804 7.627 -9.301 1.00 72.88 87 ASN A N 1
ATOM 711 C CA . ASN A 1 87 ? 16.032 8.356 -9.617 1.00 72.88 87 ASN A CA 1
ATOM 712 C C . ASN A 1 87 ? 16.372 9.450 -8.591 1.00 72.88 87 ASN A C 1
ATOM 714 O O . ASN A 1 87 ? 17.451 10.032 -8.653 1.00 72.88 87 ASN A O 1
ATOM 718 N N . VAL A 1 88 ? 15.489 9.709 -7.621 1.00 69.94 88 VAL A N 1
ATOM 719 C CA . VAL A 1 88 ? 15.701 10.736 -6.590 1.00 69.94 88 VAL A CA 1
ATOM 720 C C . VAL A 1 88 ? 16.819 10.324 -5.628 1.00 69.94 88 VAL A C 1
ATOM 722 O O . VAL A 1 88 ? 17.614 11.164 -5.218 1.00 69.94 88 VAL A O 1
ATOM 725 N N . VAL A 1 89 ? 16.920 9.031 -5.301 1.00 60.22 89 VAL A N 1
ATOM 726 C CA . VAL A 1 89 ? 17.974 8.497 -4.415 1.00 60.22 89 VAL A CA 1
ATOM 727 C C . VAL A 1 89 ? 19.248 8.134 -5.189 1.00 60.22 89 VAL A C 1
ATOM 729 O O . VAL A 1 89 ? 20.350 8.212 -4.648 1.00 60.22 89 VAL A O 1
ATOM 732 N N . ALA A 1 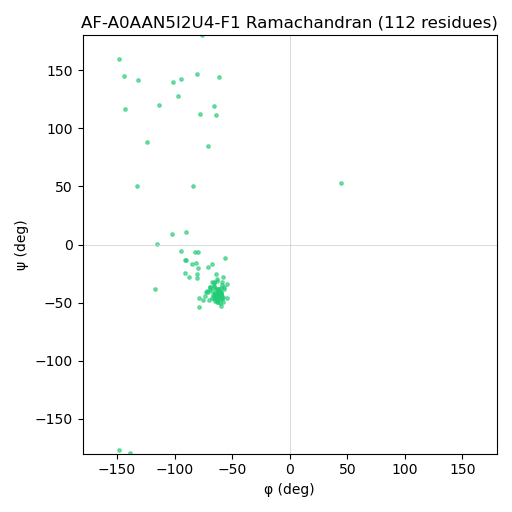90 ? 19.119 7.776 -6.469 1.00 57.22 90 ALA A N 1
ATOM 733 C CA . ALA A 1 90 ? 20.239 7.321 -7.289 1.00 57.22 90 ALA A CA 1
ATOM 734 C C . ALA A 1 90 ? 21.236 8.437 -7.653 1.00 57.22 90 ALA A C 1
ATOM 736 O O . ALA A 1 90 ? 22.394 8.134 -7.917 1.00 57.22 90 ALA A O 1
ATOM 737 N N . ALA A 1 91 ? 20.841 9.715 -7.569 1.00 60.03 91 ALA A N 1
ATOM 738 C CA . ALA A 1 91 ? 21.677 10.877 -7.900 1.00 60.03 91 ALA A CA 1
ATOM 739 C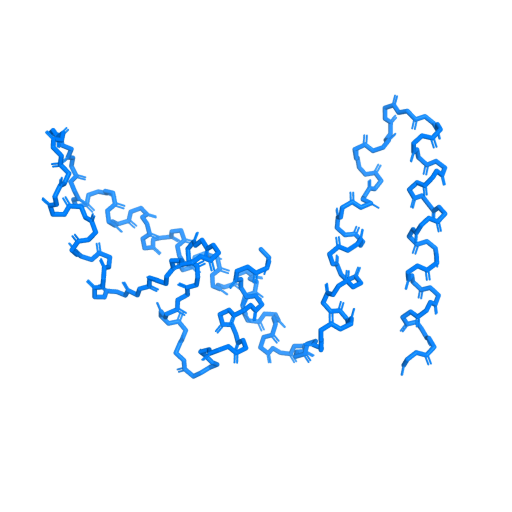 C . ALA A 1 91 ? 23.015 10.974 -7.128 1.00 60.03 91 ALA A C 1
ATOM 741 O O . ALA A 1 91 ? 23.870 11.783 -7.476 1.00 60.03 91 ALA A O 1
ATOM 742 N N . VAL A 1 92 ? 23.210 10.162 -6.084 1.00 66.81 92 VAL A N 1
ATOM 743 C CA . VAL A 1 92 ? 24.454 10.092 -5.299 1.00 66.81 92 VAL A CA 1
ATOM 744 C C . VAL A 1 92 ? 25.491 9.141 -5.929 1.00 66.81 92 VAL A C 1
ATOM 746 O O . VAL A 1 92 ? 26.669 9.208 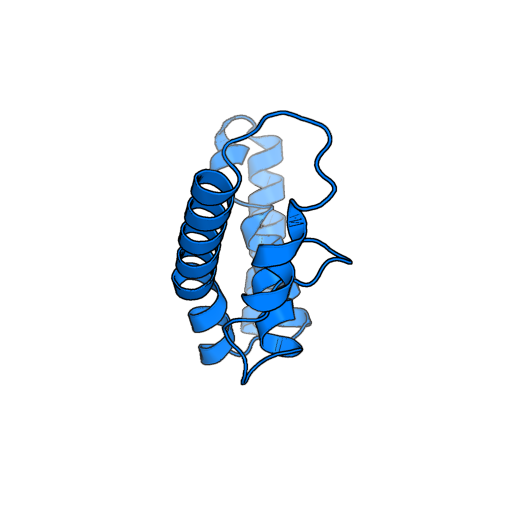-5.585 1.00 66.81 92 VAL A O 1
ATOM 749 N N . ASN A 1 93 ? 25.086 8.260 -6.855 1.00 79.31 93 ASN A N 1
ATOM 750 C CA . ASN A 1 93 ? 25.955 7.288 -7.522 1.00 79.31 93 ASN A CA 1
ATOM 751 C C . ASN A 1 93 ? 25.551 7.112 -9.003 1.00 79.31 93 ASN A C 1
ATOM 753 O O . ASN A 1 93 ? 24.459 6.633 -9.311 1.00 79.31 93 ASN A O 1
ATOM 757 N N . GLU A 1 94 ? 26.451 7.472 -9.922 1.00 81.50 94 GLU A N 1
ATOM 758 C CA . GLU A 1 94 ? 26.224 7.401 -11.376 1.00 81.50 94 GLU A CA 1
ATOM 759 C C . GLU A 1 94 ? 25.992 5.971 -11.888 1.00 81.50 94 GLU A C 1
ATOM 761 O O . GLU A 1 94 ? 25.131 5.749 -12.738 1.00 81.50 94 GLU A O 1
ATOM 766 N N . GLU A 1 95 ? 26.705 4.984 -11.342 1.00 84.19 95 GLU A N 1
ATOM 767 C CA . GLU A 1 95 ? 26.530 3.575 -11.705 1.00 84.19 95 GLU A CA 1
ATOM 768 C C . GLU A 1 95 ? 25.137 3.085 -11.292 1.00 84.19 95 GLU A C 1
ATOM 770 O O . GLU A 1 95 ? 24.408 2.499 -12.092 1.00 84.19 95 GLU A O 1
ATOM 775 N N . LEU A 1 96 ? 24.719 3.410 -10.065 1.00 83.31 96 LEU A N 1
ATOM 776 C CA . LEU A 1 96 ? 23.384 3.073 -9.574 1.00 83.31 96 LEU A CA 1
ATOM 777 C C . LEU A 1 96 ? 22.283 3.818 -10.344 1.00 83.31 96 LEU A C 1
ATOM 779 O O . LEU A 1 96 ? 21.202 3.267 -10.545 1.00 83.31 96 LEU A O 1
ATOM 783 N N . SER A 1 97 ? 22.554 5.044 -10.802 1.00 85.50 97 SER A N 1
ATOM 784 C CA . SER A 1 97 ? 21.643 5.808 -11.664 1.00 85.50 97 SER A CA 1
ATOM 785 C C . SER A 1 97 ? 21.431 5.119 -13.006 1.00 85.50 97 SER A C 1
ATOM 787 O O . SER A 1 97 ? 20.286 4.884 -13.380 1.00 85.50 97 SER A O 1
ATOM 789 N N . SER A 1 98 ? 22.509 4.710 -13.677 1.00 87.75 98 SER A N 1
ATOM 790 C CA . SER A 1 98 ? 22.442 3.986 -14.953 1.00 87.75 98 SER A CA 1
ATOM 791 C C . SER A 1 98 ? 21.674 2.662 -14.833 1.00 87.75 98 SER A C 1
ATOM 793 O O . SER A 1 98 ? 20.806 2.347 -15.654 1.00 87.75 98 SER A O 1
ATOM 795 N N . VAL A 1 99 ? 21.924 1.904 -13.758 1.00 89.94 99 VAL A N 1
ATOM 796 C CA . VAL A 1 99 ? 21.187 0.663 -13.472 1.00 89.94 99 VAL A CA 1
ATOM 797 C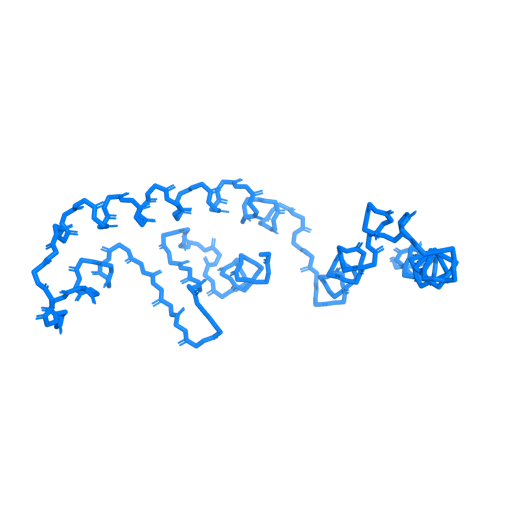 C . VAL A 1 99 ? 19.704 0.949 -13.223 1.00 89.94 99 VAL A C 1
ATOM 799 O O . VAL A 1 99 ? 18.846 0.282 -13.801 1.00 89.94 99 VAL A O 1
ATOM 802 N N . SER A 1 100 ? 19.393 1.957 -12.403 1.00 89.75 100 SER A N 1
ATOM 803 C CA . SER A 1 100 ? 18.016 2.370 -12.110 1.00 89.75 100 SER A CA 1
ATOM 804 C C . SER A 1 100 ? 17.270 2.773 -13.385 1.00 89.75 100 SER A C 1
ATOM 806 O O . SER A 1 100 ? 16.174 2.281 -13.638 1.00 89.75 100 SER A O 1
ATOM 808 N N . GLU A 1 101 ? 17.877 3.596 -14.244 1.00 90.31 101 GLU A N 1
ATOM 809 C CA . GLU A 1 101 ? 17.295 4.007 -15.527 1.00 90.31 101 GLU A CA 1
ATOM 810 C C . GLU A 1 101 ? 17.037 2.821 -16.455 1.00 90.31 101 GLU A C 1
ATOM 812 O O . GLU A 1 101 ? 15.952 2.723 -17.031 1.00 90.31 101 GLU A O 1
ATOM 817 N N . THR A 1 102 ? 17.988 1.889 -16.544 1.00 92.88 102 THR A N 1
ATOM 818 C CA . THR A 1 102 ? 17.844 0.679 -17.362 1.00 92.88 102 THR A CA 1
ATOM 819 C C . THR A 1 102 ? 16.660 -0.166 -16.893 1.00 92.88 102 THR A C 1
ATOM 821 O O . THR A 1 102 ? 15.795 -0.516 -17.695 1.00 92.88 102 THR A O 1
ATOM 824 N N . ILE A 1 103 ? 16.570 -0.455 -15.589 1.00 92.44 103 ILE A N 1
ATOM 825 C CA . ILE A 1 103 ? 15.487 -1.276 -15.029 1.00 92.44 103 ILE A CA 1
ATOM 826 C C . ILE A 1 103 ? 14.130 -0.588 -15.204 1.00 92.44 103 ILE A C 1
ATOM 828 O O . ILE A 1 103 ? 13.166 -1.224 -15.627 1.00 92.44 103 ILE A O 1
ATOM 832 N N . ARG A 1 104 ? 14.042 0.719 -14.924 1.00 93.25 104 ARG A N 1
ATOM 833 C CA . ARG A 1 104 ? 12.812 1.493 -15.150 1.00 93.25 104 ARG A CA 1
ATOM 834 C C . ARG A 1 104 ? 12.386 1.466 -16.613 1.00 93.25 104 ARG A C 1
ATOM 836 O O . ARG A 1 104 ? 11.196 1.342 -16.877 1.00 93.25 104 ARG A O 1
ATOM 843 N N . GLY A 1 105 ? 13.338 1.601 -17.538 1.00 93.56 105 GLY A N 1
ATOM 844 C CA . GLY A 1 105 ? 13.084 1.564 -18.975 1.00 93.56 105 GLY A CA 1
ATOM 845 C C . GLY A 1 105 ? 12.427 0.255 -19.401 1.00 93.56 105 GLY A C 1
ATOM 846 O O . GLY A 1 105 ? 11.417 0.297 -20.094 1.00 93.56 105 GLY A O 1
ATOM 847 N N . VAL A 1 106 ? 12.939 -0.876 -18.905 1.00 95.25 106 VAL A N 1
ATOM 848 C CA . VAL A 1 106 ? 12.351 -2.204 -19.147 1.00 95.25 106 VAL A CA 1
ATOM 849 C C . VAL A 1 106 ? 10.944 -2.307 -18.555 1.00 95.25 106 VAL A C 1
ATOM 851 O O . VAL A 1 106 ? 10.020 -2.713 -19.246 1.00 95.25 106 VAL A O 1
ATOM 854 N N . ILE A 1 107 ? 10.739 -1.898 -17.297 1.00 94.56 107 ILE A N 1
ATOM 855 C CA . ILE A 1 107 ? 9.404 -1.971 -16.675 1.00 94.56 107 ILE A CA 1
ATOM 856 C C . ILE A 1 107 ? 8.384 -1.137 -17.466 1.00 94.56 107 ILE A C 1
ATOM 858 O O . ILE A 1 107 ? 7.271 -1.593 -17.708 1.00 94.56 107 ILE A O 1
ATOM 862 N N . LEU A 1 108 ? 8.758 0.076 -17.886 1.00 93.62 108 LEU A N 1
ATOM 863 C CA . LEU A 1 108 ? 7.875 0.959 -18.652 1.00 93.62 108 LEU A CA 1
ATOM 864 C C . LEU A 1 108 ? 7.598 0.441 -20.066 1.00 93.62 108 LEU A C 1
ATOM 866 O O . LEU A 1 108 ? 6.482 0.623 -20.545 1.00 93.62 108 LEU A O 1
ATOM 870 N N . SER A 1 109 ? 8.577 -0.180 -20.735 1.00 94.38 109 SER A N 1
ATOM 871 C CA . SER A 1 109 ? 8.352 -0.754 -22.065 1.00 94.38 109 SER A CA 1
ATOM 872 C C . SER A 1 109 ? 7.378 -1.921 -22.003 1.00 94.38 109 SER A C 1
ATOM 874 O O . SER A 1 109 ? 6.417 -1.933 -22.760 1.00 94.38 109 SER A O 1
ATOM 876 N N . GLU A 1 110 ? 7.569 -2.838 -21.053 1.00 93.06 110 GLU A N 1
ATOM 877 C CA . GLU A 1 110 ? 6.676 -3.986 -20.861 1.00 93.06 110 GLU A CA 1
ATOM 878 C C . GLU A 1 110 ? 5.258 -3.523 -20.491 1.00 93.06 110 GLU A C 1
ATOM 880 O O . GLU A 1 110 ? 4.283 -4.010 -21.048 1.00 93.06 110 GLU A O 1
ATOM 885 N N . MET A 1 111 ? 5.122 -2.509 -19.625 1.00 88.38 111 MET A N 1
ATOM 886 C CA . MET A 1 111 ? 3.815 -1.929 -19.281 1.00 88.38 111 MET A CA 1
ATOM 887 C C . MET A 1 111 ? 3.088 -1.259 -20.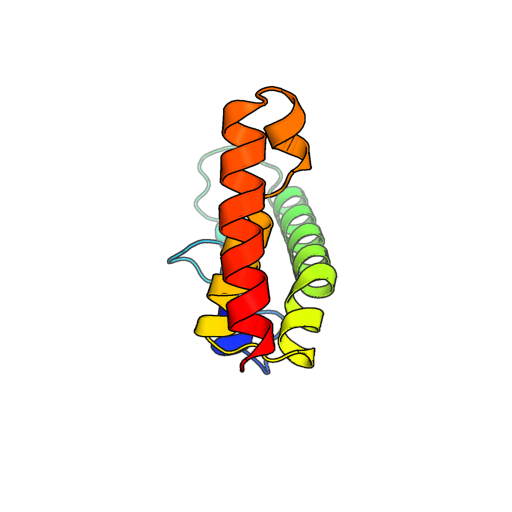457 1.00 88.38 111 MET A C 1
ATOM 889 O O . MET A 1 111 ? 1.874 -1.115 -20.398 1.00 88.38 111 MET A O 1
ATOM 893 N N . HIS A 1 112 ? 3.799 -0.786 -21.485 1.00 85.12 112 HIS A N 1
ATOM 894 C CA . HIS A 1 112 ? 3.184 -0.190 -22.677 1.00 85.12 112 HIS A CA 1
ATOM 895 C C . HIS A 1 112 ? 2.707 -1.234 -23.698 1.00 85.12 112 HIS A C 1
ATOM 897 O O . HIS A 1 112 ? 1.966 -0.878 -24.616 1.00 85.12 112 HIS A O 1
ATOM 903 N N . GLU A 1 113 ? 3.163 -2.483 -23.584 1.00 77.81 113 GLU A N 1
ATOM 904 C CA . GLU A 1 113 ? 2.767 -3.587 -24.466 1.00 77.81 113 GLU A CA 1
ATOM 905 C C . GLU A 1 113 ? 1.529 -4.352 -23.961 1.00 77.81 113 GLU A C 1
ATOM 907 O O . GLU A 1 113 ? 0.933 -5.112 -24.731 1.00 77.81 113 GLU A O 1
ATOM 912 N N . VAL A 1 114 ? 1.143 -4.130 -22.699 1.00 58.91 114 VAL A N 1
ATOM 913 C CA . VAL A 1 114 ? -0.073 -4.653 -22.044 1.00 58.91 114 VAL A CA 1
ATOM 914 C C . VAL A 1 114 ? -1.273 -3.753 -22.339 1.00 58.91 114 VAL A C 1
ATOM 916 O O . VAL A 1 114 ? -2.352 -4.313 -22.647 1.00 58.91 114 VAL A O 1
#

Foldseek 3Di:
DVFLLVCCVPPVPDLQWTDPDPPDIDGPVCLLCVCVPPPDPDPSVVVSVVVVVVSVVVSVPRNVVCSVVVDDPLRVVLVVLCVVLDQPVCVVDPVSNVVSVVSNVVSVVVVVVD

pLDDT: mean 86.8, std 7.43, range [57.22, 95.25]

Sequence (114 aa):
MESAYRSEHYFPDDLGTYFASYTTIVNDESMKSFLNDCPFETNKQEVIEALKANAERTKTMHRELFHRLKPDDVEFCALMGLAFWNNVVAAVNEELSSVSETIRGVILSEMHEV

Organism: NCBI:txid1317129